Protein AF-A0A2V3I2Q5-F1 (afdb_monomer)

Radius of gyration: 13.41 Å; Cα contacts (8 Å, |Δi|>4): 56; chains: 1; bounding box: 29×26×28 Å

Foldseek 3Di:
DDDPDDFDDPLRQLPDDDDAAEEAEEAPVCVVVCVVVSNVHHNYHYDHHDDPPRDVVSVVVSVD

Solvent-accessible surface area (backbone atoms only — not comparable to full-atom values): 4231 Å² total; per-residue (Å²): 140,78,78,96,74,84,89,77,69,88,64,44,68,47,72,46,87,72,68,68,69,39,77,44,81,39,34,59,70,43,60,81,69,44,47,62,69,52,35,67,72,48,69,64,49,78,45,45,83,57,54,88,84,70,51,71,70,55,54,52,63,74,77,106

pLDDT: mean 95.71, std 1.98, range [84.19, 97.94]

Nearest PDB structures (foldseek):
  8hsr-assembly1_B  TM=3.988E-01  e=3.375E+00  Thermus thermophilus HB8
  3wy7-assembly2_C  TM=5.071E-01  e=8.893E+00  Mycolicibacterium smegmatis MC2 155
  4u2h-assembly1_B  TM=3.670E-01  e=5.871E+00  Micromonospora echinospora
  4d9g-assembly1_A  TM=3.130E-01  e=9.530E+00  Escherichia coli K-12

Mean predicted aligned error: 2.91 Å

Sequence (64 aa):
MQPPSIYFGTGTACDYHYPSNSLIITSKGAISRGWIDYLKLKNFSIFDEVKPNPSIKTVEKIIS

Secondary structure (DSSP, 8-state):
---S----SSSHHHHS-PPTT-EEE-BHHHHHTTHHHHTT--S-EEE-B--SS--HHHHHHHH-

Structure (mmCIF, N/CA/C/O backbone):
data_AF-A0A2V3I2Q5-F1
#
_entry.id   AF-A0A2V3I2Q5-F1
#
loop_
_atom_site.group_PDB
_atom_site.id
_atom_site.type_symbol
_atom_site.label_atom_id
_atom_site.label_alt_id
_atom_site.label_comp_id
_atom_site.label_asym_id
_atom_site.label_entity_id
_atom_site.label_seq_id
_atom_site.pdbx_PDB_ins_code
_atom_site.Cartn_x
_atom_site.Cartn_y
_atom_site.Cartn_z
_atom_site.occupancy
_atom_site.B_iso_or_equiv
_atom_site.auth_seq_id
_atom_site.auth_comp_id
_atom_site.auth_asym_id
_atom_site.auth_atom_id
_atom_site.pdbx_PDB_model_num
ATOM 1 N N . MET A 1 1 ? 12.543 -7.084 17.969 1.00 84.19 1 MET A N 1
ATOM 2 C CA . MET A 1 1 ? 12.128 -8.097 16.975 1.00 84.19 1 MET A CA 1
ATOM 3 C C . MET A 1 1 ? 12.518 -7.576 15.601 1.00 84.19 1 MET A C 1
ATOM 5 O O . MET A 1 1 ? 12.338 -6.388 15.372 1.00 84.19 1 MET A O 1
ATOM 9 N N . GLN A 1 2 ? 13.102 -8.413 14.746 1.00 93.81 2 GLN A N 1
ATOM 10 C CA . GLN A 1 2 ? 13.535 -8.041 13.392 1.00 93.81 2 GLN A CA 1
ATOM 11 C C . GLN A 1 2 ? 12.713 -8.814 12.352 1.00 93.81 2 GLN A C 1
ATOM 13 O O . GLN A 1 2 ? 12.212 -9.892 12.690 1.00 93.81 2 GLN A O 1
ATOM 18 N N . PRO A 1 3 ? 12.545 -8.300 11.122 1.00 95.44 3 PRO A N 1
ATOM 19 C CA . PRO A 1 3 ? 11.856 -9.049 10.083 1.00 95.44 3 PRO A CA 1
ATOM 20 C C . PRO A 1 3 ? 12.646 -10.324 9.730 1.00 95.44 3 PRO A C 1
ATOM 22 O O . PRO A 1 3 ? 13.876 -10.289 9.690 1.00 95.44 3 PRO A O 1
ATOM 25 N N . PRO A 1 4 ? 11.965 -11.450 9.453 1.00 96.00 4 PRO A N 1
ATOM 26 C CA . PRO A 1 4 ? 12.623 -12.706 9.087 1.00 96.00 4 PRO A CA 1
ATOM 27 C C . PRO A 1 4 ? 13.232 -12.679 7.675 1.00 96.00 4 PRO A C 1
ATOM 29 O O . PRO A 1 4 ? 14.051 -13.528 7.344 1.00 96.00 4 PRO A O 1
ATOM 32 N N . SER A 1 5 ? 12.820 -11.729 6.830 1.00 95.19 5 SER A N 1
ATOM 33 C CA . SER A 1 5 ? 13.338 -11.532 5.474 1.00 95.19 5 SER A CA 1
ATOM 34 C C . SER A 1 5 ? 13.241 -10.061 5.066 1.00 95.19 5 SER A C 1
ATOM 36 O O . SER A 1 5 ? 12.331 -9.348 5.490 1.00 95.19 5 SER A O 1
ATOM 38 N N . ILE A 1 6 ? 14.194 -9.606 4.248 1.00 95.44 6 ILE A N 1
ATOM 39 C CA . ILE A 1 6 ? 14.202 -8.279 3.624 1.00 95.44 6 ILE A CA 1
ATOM 40 C C . ILE A 1 6 ? 14.378 -8.494 2.123 1.00 95.44 6 ILE A C 1
ATOM 42 O O . ILE A 1 6 ? 15.405 -9.007 1.685 1.00 95.44 6 ILE A O 1
ATOM 46 N N . TYR A 1 7 ? 13.380 -8.093 1.343 1.00 95.25 7 TYR A N 1
ATOM 47 C CA . TYR A 1 7 ? 13.434 -8.136 -0.113 1.00 95.25 7 TYR A CA 1
ATOM 48 C C . TYR A 1 7 ? 13.855 -6.753 -0.625 1.00 95.25 7 TYR A C 1
ATOM 50 O O . TYR A 1 7 ? 13.219 -5.754 -0.296 1.00 95.25 7 TYR A O 1
ATOM 58 N N . PHE A 1 8 ? 14.927 -6.681 -1.416 1.00 96.69 8 PHE A N 1
ATOM 59 C CA . PHE A 1 8 ? 15.469 -5.429 -1.955 1.00 96.69 8 PHE A CA 1
ATOM 60 C C . PHE A 1 8 ? 15.820 -5.576 -3.442 1.00 96.69 8 PHE A C 1
ATOM 62 O O . PHE A 1 8 ? 15.965 -6.691 -3.936 1.00 96.69 8 PHE A O 1
ATOM 69 N N . GLY A 1 9 ? 15.926 -4.454 -4.156 1.00 97.44 9 GLY A N 1
ATOM 70 C CA . GLY A 1 9 ? 16.153 -4.420 -5.605 1.00 97.44 9 GLY A CA 1
ATOM 71 C C . GLY A 1 9 ? 15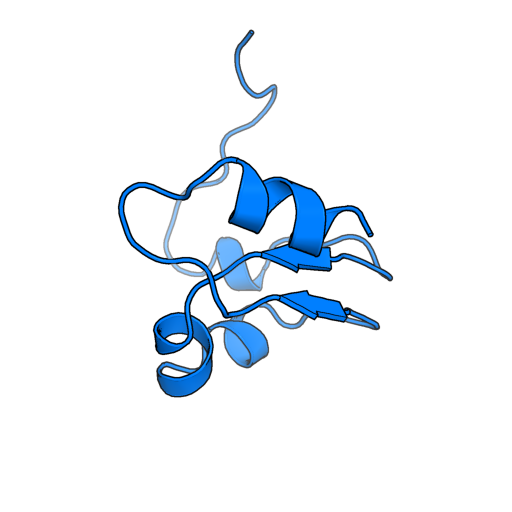.075 -3.639 -6.359 1.00 97.44 9 GLY A C 1
ATOM 72 O O . GLY A 1 9 ? 14.025 -3.297 -5.812 1.00 97.44 9 GLY A O 1
ATOM 73 N N . THR A 1 10 ? 15.351 -3.320 -7.624 1.00 96.69 10 THR A N 1
ATOM 74 C CA . THR A 1 10 ? 14.365 -2.674 -8.506 1.00 96.69 10 THR A CA 1
ATOM 75 C C . THR A 1 10 ? 13.301 -3.695 -8.898 1.00 96.69 10 THR A C 1
ATOM 77 O O . 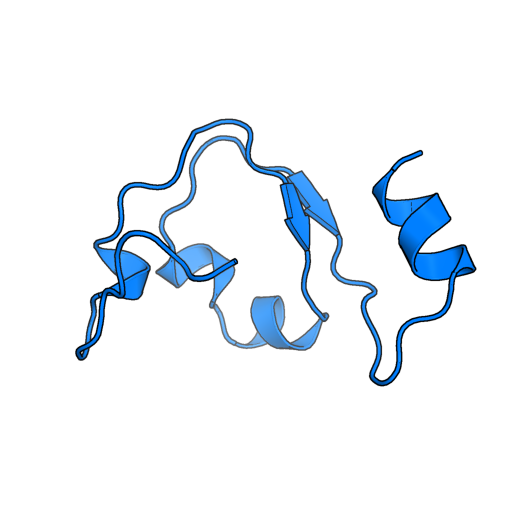THR A 1 10 ? 13.649 -4.802 -9.286 1.00 96.69 10 THR A O 1
ATOM 80 N N . GLY A 1 11 ? 12.017 -3.335 -8.815 1.00 95.69 11 GLY A N 1
ATOM 81 C CA . GLY A 1 11 ? 10.910 -4.229 -9.193 1.00 95.69 11 GLY A CA 1
ATOM 82 C C . GLY A 1 11 ? 10.363 -5.088 -8.051 1.00 95.69 11 GLY A C 1
ATOM 83 O O . GLY A 1 11 ? 9.191 -5.451 -8.074 1.00 95.69 11 GLY A O 1
ATOM 84 N N . THR A 1 12 ? 11.151 -5.309 -6.998 1.00 96.62 12 THR A N 1
ATOM 85 C CA . THR A 1 12 ? 10.844 -6.255 -5.916 1.00 96.62 12 THR A CA 1
ATOM 86 C C . THR A 1 12 ? 9.472 -6.058 -5.266 1.00 96.62 12 THR A C 1
ATOM 88 O O . THR A 1 12 ? 8.809 -7.034 -4.936 1.00 96.62 12 THR A O 1
ATOM 91 N N . ALA A 1 13 ? 9.016 -4.815 -5.096 1.00 95.31 13 ALA A N 1
ATOM 92 C CA . ALA A 1 13 ? 7.704 -4.541 -4.511 1.00 95.31 13 ALA A CA 1
ATOM 93 C C . ALA A 1 13 ? 6.531 -4.881 -5.453 1.00 95.31 13 ALA A C 1
ATOM 95 O O . ALA A 1 13 ? 5.469 -5.242 -4.977 1.00 95.31 13 ALA A O 1
ATOM 96 N N . CYS A 1 14 ? 6.703 -4.816 -6.774 1.00 95.81 14 CYS A N 1
ATOM 97 C CA . CYS A 1 14 ? 5.683 -5.243 -7.745 1.00 95.81 14 CYS A CA 1
ATOM 98 C C . CYS A 1 14 ? 5.639 -6.770 -7.905 1.00 95.81 14 CYS A C 1
ATOM 100 O O . CYS A 1 14 ? 4.577 -7.344 -8.145 1.00 95.81 14 CYS A O 1
ATOM 102 N N . ASP A 1 15 ? 6.791 -7.426 -7.754 1.00 95.56 15 ASP A N 1
ATOM 103 C CA . ASP A 1 15 ? 6.923 -8.877 -7.910 1.00 95.56 15 ASP A CA 1
ATOM 1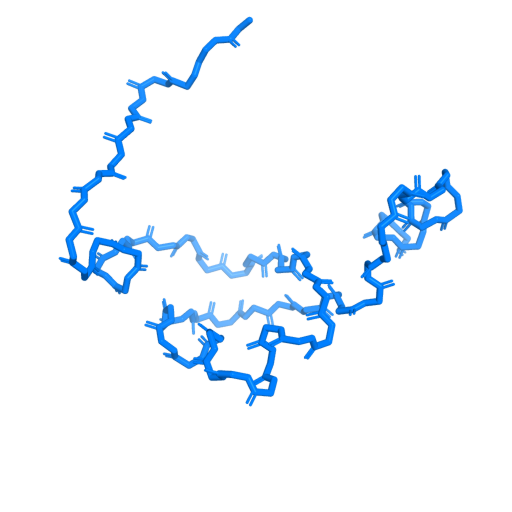04 C C . ASP A 1 15 ? 6.602 -9.653 -6.619 1.00 95.56 15 ASP A C 1
ATOM 106 O O . ASP A 1 15 ? 6.463 -10.878 -6.640 1.00 95.56 15 ASP A O 1
ATOM 110 N N . TYR A 1 16 ? 6.463 -8.956 -5.487 1.00 95.12 16 TYR A N 1
ATOM 111 C CA . TYR A 1 16 ? 6.137 -9.572 -4.206 1.00 95.12 16 TYR A CA 1
ATOM 112 C C . TYR A 1 16 ? 4.706 -10.130 -4.185 1.00 95.12 16 TYR A C 1
ATOM 114 O O . TYR A 1 16 ? 3.744 -9.484 -4.602 1.00 95.12 16 TYR A O 1
ATOM 122 N N . HIS A 1 17 ? 4.545 -11.336 -3.636 1.00 93.12 17 HIS A N 1
ATOM 123 C CA . HIS A 1 17 ? 3.239 -11.977 -3.522 1.00 93.12 17 HIS A CA 1
ATOM 124 C C . HIS A 1 17 ? 2.500 -11.518 -2.260 1.00 93.12 17 HIS A C 1
ATOM 126 O O . HIS A 1 17 ? 2.656 -12.088 -1.177 1.00 93.12 17 HIS A O 1
ATOM 132 N N . TYR A 1 18 ? 1.683 -10.475 -2.398 1.00 93.94 18 TYR A N 1
ATOM 133 C CA . TYR A 1 18 ? 0.857 -9.971 -1.304 1.00 93.94 18 TYR A CA 1
ATOM 134 C C . TYR A 1 18 ? -0.338 -10.889 -1.006 1.00 93.94 18 TYR A C 1
ATOM 136 O O . TYR A 1 18 ? -0.976 -11.388 -1.937 1.00 93.94 18 TYR A O 1
ATOM 144 N N . PRO A 1 19 ? -0.709 -11.061 0.276 1.00 94.44 19 PRO A N 1
ATOM 145 C CA . PRO A 1 19 ? -1.949 -11.736 0.642 1.00 94.44 19 PRO A CA 1
ATOM 146 C C . PRO A 1 19 ? -3.182 -11.031 0.054 1.00 94.44 19 PRO A C 1
ATOM 148 O O . PRO A 1 19 ? -3.269 -9.800 0.048 1.00 94.44 19 PRO A O 1
ATOM 151 N N . SER A 1 20 ? -4.174 -11.806 -0.387 1.00 94.56 20 SER A N 1
ATOM 152 C CA . SER A 1 20 ? -5.505 -11.272 -0.710 1.00 94.56 20 SER A CA 1
ATOM 153 C C . SER A 1 20 ? -6.200 -10.730 0.541 1.00 94.56 20 SER A C 1
ATOM 155 O O . SER A 1 20 ? -5.932 -11.220 1.637 1.00 94.56 20 SER A O 1
ATOM 157 N N . ASN A 1 21 ? -7.150 -9.805 0.385 1.00 95.88 21 ASN A N 1
ATOM 158 C CA . ASN A 1 21 ? -7.894 -9.189 1.498 1.00 95.88 21 ASN A CA 1
ATOM 159 C C . ASN A 1 21 ? -6.996 -8.374 2.441 1.00 95.88 21 ASN A C 1
ATOM 161 O O . ASN A 1 21 ? -7.269 -8.256 3.633 1.00 95.88 21 ASN A O 1
ATOM 165 N N . SER A 1 22 ? 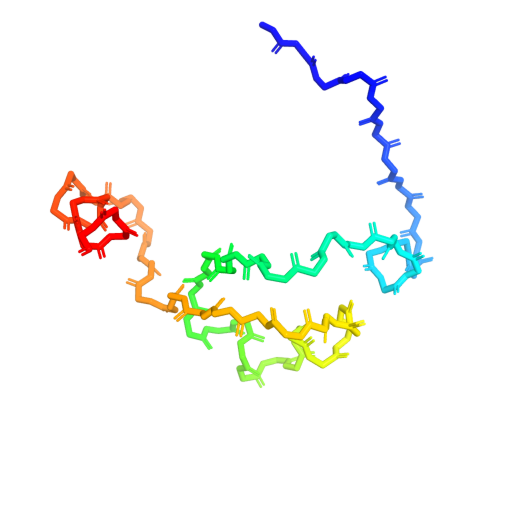-5.919 -7.802 1.898 1.00 94.69 22 SER A N 1
ATOM 166 C CA . SER A 1 22 ? -5.022 -6.914 2.639 1.00 94.69 22 SER A CA 1
ATOM 167 C C . SER A 1 22 ? -5.645 -5.531 2.852 1.00 94.69 22 SER A C 1
ATOM 169 O O . SER A 1 22 ? -6.279 -4.980 1.950 1.00 94.69 22 SER A O 1
ATOM 171 N N . LEU A 1 23 ? -5.403 -4.936 4.023 1.00 96.50 23 LEU A N 1
ATOM 172 C CA . LEU A 1 23 ? -5.645 -3.516 4.282 1.00 96.50 23 LEU A CA 1
ATOM 173 C C . LEU A 1 23 ? -4.375 -2.718 3.971 1.00 96.50 23 LEU A C 1
ATOM 175 O O . LEU A 1 23 ? -3.341 -2.900 4.613 1.00 96.50 23 LEU A O 1
ATOM 179 N N . ILE A 1 24 ? -4.460 -1.812 3.002 1.00 96.56 24 ILE A N 1
ATOM 180 C CA . ILE A 1 24 ? -3.368 -0.915 2.631 1.00 96.56 24 ILE A CA 1
ATOM 181 C C . ILE A 1 24 ? -3.495 0.382 3.418 1.00 96.56 24 ILE A C 1
ATOM 183 O O . ILE A 1 24 ? -4.446 1.137 3.237 1.00 96.56 24 ILE A O 1
ATOM 187 N N . ILE A 1 25 ? -2.511 0.650 4.271 1.00 97.62 25 ILE A N 1
ATOM 188 C CA . ILE A 1 25 ? -2.428 1.874 5.070 1.00 97.62 25 ILE A CA 1
ATOM 189 C C . ILE A 1 25 ? -1.383 2.780 4.425 1.00 97.62 25 ILE A C 1
ATOM 191 O O . ILE A 1 25 ? -0.205 2.431 4.350 1.00 97.62 25 ILE A O 1
ATOM 195 N N . THR A 1 26 ? -1.807 3.939 3.931 1.00 97.19 26 THR A N 1
ATOM 196 C CA . THR A 1 26 ? -0.935 4.849 3.187 1.00 97.19 26 THR A CA 1
ATOM 197 C C . THR A 1 26 ? -1.379 6.307 3.313 1.00 97.19 26 THR A C 1
ATOM 199 O O . THR A 1 26 ? -2.318 6.638 4.032 1.00 97.19 26 THR A O 1
ATOM 202 N N . SER A 1 27 ? -0.674 7.203 2.629 1.00 96.44 27 SER A N 1
ATOM 203 C CA . SER A 1 27 ? -1.103 8.587 2.430 1.00 96.44 27 SER A CA 1
ATOM 204 C C . SER A 1 27 ? -1.667 8.770 1.019 1.00 96.44 27 SER A C 1
ATOM 206 O O . SER A 1 27 ? -1.284 8.049 0.093 1.00 96.44 27 SER A O 1
ATOM 208 N N . LYS A 1 28 ? -2.482 9.809 0.814 1.00 95.88 28 LYS A N 1
ATOM 209 C CA . LYS A 1 28 ? -3.046 10.191 -0.500 1.00 95.88 28 LYS A CA 1
ATOM 210 C C . LYS A 1 28 ? -2.025 10.232 -1.642 1.00 95.88 28 LYS A C 1
ATOM 212 O O . LYS A 1 28 ? -2.346 9.957 -2.794 1.00 95.88 28 LYS A O 1
ATOM 217 N N . GLY A 1 29 ? -0.775 10.565 -1.323 1.00 96.19 29 GLY A N 1
ATOM 218 C CA . GLY A 1 29 ? 0.302 10.648 -2.301 1.00 96.19 29 GLY A CA 1
ATOM 219 C C . GLY A 1 29 ? 0.714 9.310 -2.925 1.00 96.19 29 GLY A C 1
ATOM 220 O O . GLY A 1 29 ? 1.372 9.324 -3.963 1.00 96.19 29 GLY A O 1
ATOM 221 N N . ALA A 1 30 ? 0.388 8.170 -2.313 1.00 96.12 30 ALA A N 1
ATOM 222 C CA . ALA A 1 30 ? 0.684 6.865 -2.900 1.00 96.12 30 ALA A CA 1
ATOM 223 C C . AL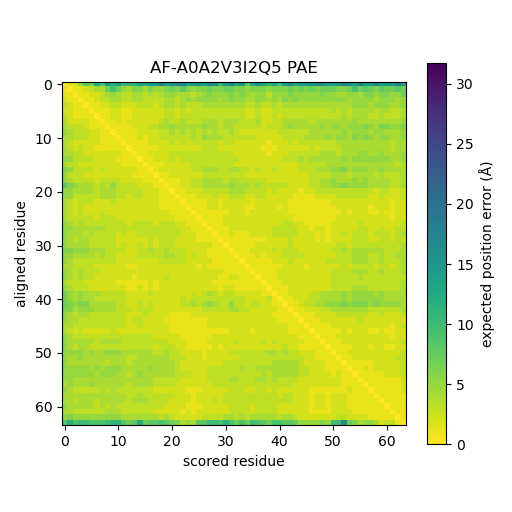A A 1 30 ? -0.251 6.555 -4.075 1.00 96.12 30 ALA A C 1
ATOM 225 O O . ALA A 1 30 ? 0.200 6.068 -5.110 1.00 96.12 30 ALA A O 1
ATOM 226 N N 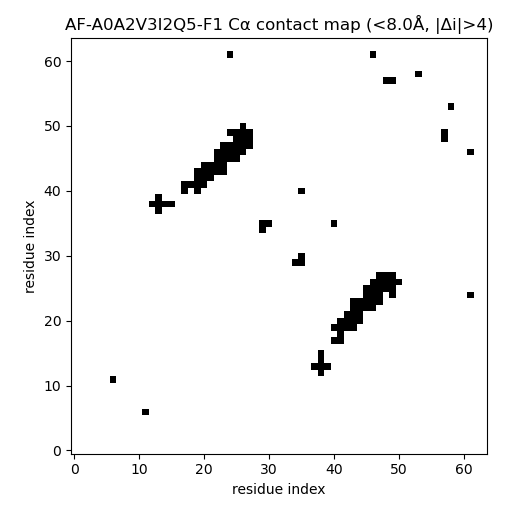. ILE A 1 31 ? -1.528 6.918 -3.935 1.00 94.56 31 ILE A N 1
ATOM 227 C CA . ILE A 1 31 ? -2.546 6.736 -4.973 1.00 94.56 31 ILE A CA 1
ATOM 228 C C . ILE A 1 31 ? -2.207 7.600 -6.187 1.00 94.56 31 ILE A C 1
ATOM 230 O O . ILE A 1 31 ? -2.084 7.083 -7.292 1.00 94.56 31 ILE A O 1
ATOM 234 N N . SER A 1 32 ? -1.961 8.900 -5.987 1.00 95.38 32 SER A N 1
ATOM 235 C CA . SER A 1 32 ? -1.689 9.822 -7.101 1.00 95.38 32 SER A CA 1
ATOM 236 C C . SER A 1 32 ? -0.405 9.515 -7.879 1.00 95.38 32 SER A C 1
ATOM 238 O O . SER A 1 32 ? -0.249 9.981 -9.003 1.00 95.38 32 SER A O 1
ATOM 240 N N . ARG A 1 33 ? 0.515 8.733 -7.299 1.00 96.88 33 ARG A N 1
ATOM 241 C CA . ARG A 1 33 ? 1.756 8.278 -7.944 1.00 96.88 33 ARG A CA 1
ATOM 242 C C . ARG A 1 33 ? 1.655 6.865 -8.536 1.00 96.88 33 ARG A C 1
ATOM 244 O O . ARG A 1 33 ? 2.664 6.353 -9.007 1.00 96.88 33 ARG A O 1
ATOM 251 N N . GLY A 1 34 ? 0.478 6.235 -8.499 1.00 96.44 34 GLY A N 1
ATOM 252 C CA . GLY A 1 34 ? 0.246 4.913 -9.092 1.00 96.44 34 GLY A CA 1
ATOM 253 C C . GLY A 1 34 ? 0.841 3.742 -8.304 1.00 96.44 34 GLY A C 1
ATOM 254 O O . GLY A 1 34 ? 1.026 2.662 -8.861 1.00 96.44 34 GLY A O 1
ATOM 255 N N . TRP A 1 35 ? 1.149 3.913 -7.011 1.00 96.38 35 TRP A N 1
ATOM 256 C CA . TRP A 1 35 ? 1.741 2.830 -6.214 1.00 96.38 35 TRP A CA 1
ATOM 257 C C . TRP A 1 35 ? 0.797 1.643 -6.039 1.00 96.38 35 TRP A C 1
ATOM 259 O O . TRP A 1 35 ? 1.252 0.508 -6.026 1.00 96.38 35 TRP A O 1
ATOM 269 N N . ILE A 1 36 ? -0.508 1.888 -5.915 1.00 94.88 36 ILE A N 1
ATOM 270 C CA . ILE A 1 36 ? -1.488 0.813 -5.715 1.00 94.88 36 ILE A CA 1
ATOM 271 C C . ILE A 1 36 ? -1.529 -0.113 -6.936 1.00 94.88 36 ILE A C 1
ATOM 273 O O . ILE A 1 36 ? -1.467 -1.333 -6.783 1.00 94.88 36 ILE A O 1
ATOM 277 N N . ASP A 1 37 ? -1.525 0.472 -8.135 1.00 94.69 37 ASP A N 1
ATOM 278 C CA . ASP A 1 37 ? -1.496 -0.269 -9.397 1.00 94.69 37 ASP A CA 1
ATOM 279 C C . ASP A 1 37 ? -0.167 -1.012 -9.576 1.00 94.69 37 ASP A C 1
ATOM 281 O O . ASP A 1 37 ? -0.145 -2.182 -9.964 1.00 94.69 37 ASP A O 1
ATOM 285 N N . TYR A 1 38 ? 0.949 -0.360 -9.229 1.00 96.62 38 TYR A N 1
ATOM 286 C CA . TYR A 1 38 ? 2.284 -0.956 -9.288 1.00 96.62 38 TYR A CA 1
ATOM 287 C C . TYR A 1 38 ? 2.412 -2.223 -8.428 1.00 96.62 38 TYR A C 1
ATOM 289 O O . TYR A 1 38 ? 3.070 -3.171 -8.845 1.00 96.62 38 TYR A O 1
ATOM 297 N N . LEU A 1 39 ? 1.769 -2.272 -7.257 1.00 95.44 39 LEU A N 1
ATOM 298 C CA . LEU A 1 39 ? 1.839 -3.414 -6.335 1.00 95.44 39 LEU A CA 1
ATOM 299 C C . LEU A 1 39 ? 0.993 -4.628 -6.771 1.00 95.44 39 LEU A C 1
ATOM 301 O O . LEU A 1 39 ? 1.078 -5.675 -6.132 1.00 95.44 39 LEU A O 1
ATOM 305 N N . LYS A 1 40 ? 0.168 -4.511 -7.826 1.00 93.81 40 LYS A N 1
ATOM 306 C CA . LYS A 1 40 ? -0.674 -5.602 -8.371 1.00 93.81 40 LYS A CA 1
ATOM 307 C C . LYS A 1 40 ? -1.515 -6.337 -7.308 1.00 93.81 40 LYS A C 1
ATOM 309 O O . LYS A 1 40 ? -1.722 -7.553 -7.382 1.00 93.81 40 LYS A O 1
ATOM 314 N N . LEU A 1 41 ? -2.001 -5.599 -6.311 1.00 93.00 41 LEU A N 1
ATOM 315 C CA . LEU A 1 41 ? -2.771 -6.139 -5.190 1.00 93.00 41 LEU A CA 1
ATOM 316 C C . LEU A 1 41 ? -4.123 -6.693 -5.656 1.00 93.00 41 LEU A C 1
ATOM 318 O O . LEU A 1 41 ? -4.745 -6.170 -6.578 1.00 93.00 41 LEU A O 1
ATOM 322 N N . LYS A 1 42 ? -4.610 -7.735 -4.979 1.00 92.81 42 LYS A N 1
ATOM 323 C CA . LYS A 1 42 ? -5.901 -8.371 -5.274 1.00 92.81 42 LYS A CA 1
ATOM 324 C C . LYS A 1 42 ? -6.818 -8.287 -4.066 1.00 92.81 42 LYS A C 1
ATOM 326 O O . LYS A 1 42 ? -6.385 -8.622 -2.965 1.00 92.81 42 LYS A O 1
ATOM 331 N N . ASN A 1 43 ? -8.078 -7.909 -4.298 1.00 94.62 43 ASN A N 1
ATOM 332 C CA . ASN A 1 43 ? -9.128 -7.812 -3.279 1.00 94.62 43 ASN A CA 1
ATOM 333 C C . ASN A 1 43 ? -8.621 -7.084 -2.027 1.00 94.62 43 ASN A C 1
ATOM 335 O O . ASN A 1 43 ? -8.412 -7.719 -1.007 1.00 94.62 43 ASN A O 1
ATOM 339 N N . PHE A 1 44 ? -8.327 -5.789 -2.111 1.00 95.94 44 PHE A N 1
ATOM 340 C CA . PHE A 1 44 ? -7.765 -5.031 -0.990 1.00 95.94 44 PHE A CA 1
ATOM 341 C C . PHE A 1 44 ? -8.711 -3.915 -0.545 1.00 95.94 44 PHE A C 1
ATOM 343 O O . PHE A 1 44 ? -9.514 -3.414 -1.332 1.00 95.94 44 PHE A O 1
ATOM 350 N N . SER A 1 45 ? -8.560 -3.503 0.709 1.00 96.69 45 SER A N 1
ATOM 351 C CA . SER A 1 45 ? -9.137 -2.268 1.245 1.00 96.69 45 SER A CA 1
ATOM 352 C C . SER A 1 45 ? -8.033 -1.226 1.392 1.00 96.69 45 SER A C 1
ATOM 354 O O . SER A 1 45 ? -6.864 -1.581 1.552 1.00 96.69 45 SER A O 1
ATOM 356 N N . ILE A 1 46 ? -8.376 0.061 1.355 1.00 96.56 46 ILE A N 1
ATOM 357 C CA . ILE A 1 46 ? -7.394 1.145 1.466 1.00 96.56 46 ILE A CA 1
ATOM 358 C C . ILE A 1 46 ? -7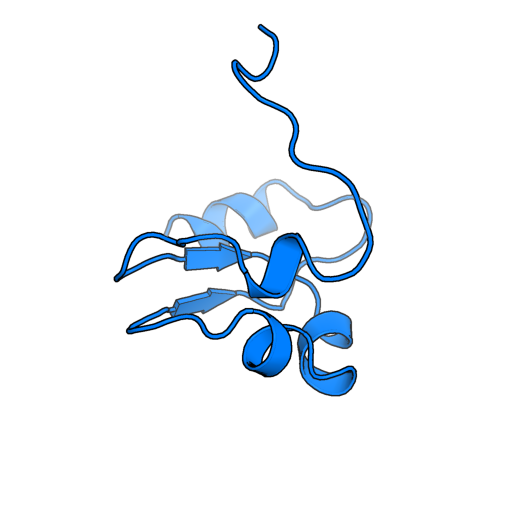.821 2.189 2.498 1.00 96.56 46 ILE A C 1
ATOM 360 O O . ILE A 1 46 ? -8.963 2.638 2.509 1.00 96.56 46 ILE A O 1
ATOM 364 N N . PHE A 1 47 ? -6.870 2.586 3.340 1.00 97.62 47 PHE A N 1
ATOM 365 C CA . PHE A 1 47 ? -6.937 3.746 4.219 1.00 97.62 47 PHE A CA 1
ATOM 366 C C . PHE A 1 47 ? -5.809 4.706 3.819 1.00 97.62 47 PHE A C 1
ATOM 368 O O . PHE A 1 47 ? -4.632 4.400 4.016 1.00 97.62 47 PHE A O 1
ATOM 375 N N . ASP A 1 48 ? -6.146 5.857 3.235 1.00 97.00 48 ASP A N 1
ATOM 376 C CA . ASP A 1 48 ? -5.187 6.786 2.613 1.00 97.00 48 ASP A CA 1
ATOM 377 C C . ASP A 1 48 ? -5.043 8.133 3.356 1.00 97.00 48 ASP A C 1
ATOM 379 O O . ASP A 1 48 ? -4.381 9.066 2.887 1.00 97.00 48 ASP A O 1
ATOM 383 N N . GLU A 1 49 ? -5.639 8.245 4.543 1.00 96.38 49 GLU A N 1
ATOM 384 C CA . GLU A 1 49 ? -5.662 9.473 5.342 1.00 96.38 49 GLU A CA 1
ATOM 385 C C . GLU A 1 49 ? -4.461 9.626 6.292 1.00 96.38 49 GLU A C 1
ATOM 387 O O . GLU A 1 49 ? -4.456 10.519 7.149 1.00 96.38 49 GLU A O 1
ATOM 392 N N . VAL A 1 50 ? -3.422 8.789 6.172 1.00 97.31 50 VAL A N 1
ATOM 393 C C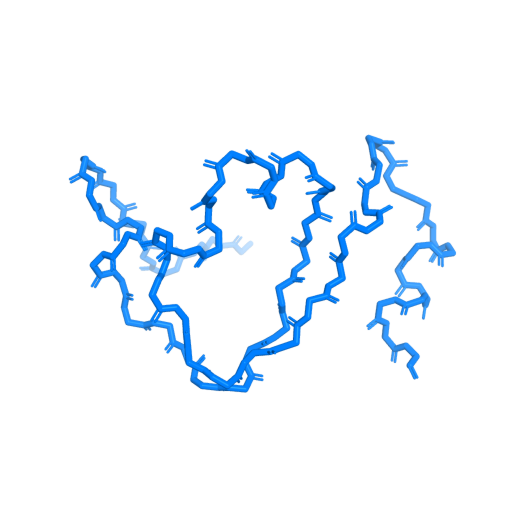A . VAL A 1 50 ? -2.241 8.890 7.043 1.00 97.31 50 VAL A CA 1
ATOM 394 C C . VAL A 1 50 ? -1.480 10.186 6.762 1.00 97.31 50 VAL A C 1
ATOM 396 O O . VAL A 1 50 ? -1.115 10.496 5.625 1.00 97.31 50 VAL A O 1
ATOM 399 N N . LYS A 1 51 ? -1.212 10.939 7.832 1.00 96.25 51 LYS A N 1
ATOM 400 C CA . LYS A 1 51 ? -0.417 12.174 7.827 1.00 96.25 51 LYS A CA 1
ATOM 401 C C . LYS A 1 51 ? 0.908 11.957 8.573 1.00 96.25 51 LYS A C 1
ATOM 403 O O . LYS A 1 51 ? 0.983 11.037 9.391 1.00 96.25 51 LYS A O 1
ATOM 408 N N . PRO A 1 52 ? 1.941 12.790 8.331 1.00 96.62 52 PRO A N 1
ATOM 409 C CA . PRO A 1 52 ? 3.160 12.776 9.136 1.00 96.62 52 PRO A CA 1
ATOM 410 C C . PRO A 1 52 ? 2.839 12.891 10.628 1.00 96.62 52 PRO A C 1
ATOM 412 O O . PRO A 1 52 ? 1.957 13.663 11.000 1.00 96.62 52 PRO A O 1
ATOM 415 N N . ASN A 1 53 ? 3.565 12.139 11.460 1.00 96.81 53 ASN A N 1
ATOM 416 C CA . ASN A 1 53 ? 3.310 12.020 12.899 1.00 96.81 53 ASN A CA 1
ATOM 417 C C . ASN A 1 53 ? 1.843 11.629 13.212 1.00 96.81 53 ASN A C 1
ATOM 419 O O . ASN A 1 53 ? 1.076 12.448 13.729 1.00 96.81 53 ASN A O 1
ATOM 423 N N . PRO A 1 54 ? 1.416 10.404 12.844 1.00 96.25 54 PRO A N 1
ATOM 424 C CA . PRO A 1 54 ? 0.028 9.979 12.992 1.00 96.25 54 PRO A CA 1
ATOM 425 C C . PRO A 1 54 ? -0.416 9.991 14.460 1.00 96.25 54 PRO A C 1
ATOM 427 O O . PRO A 1 54 ? 0.325 9.609 15.362 1.00 96.25 54 PRO A O 1
ATOM 430 N N . SER A 1 55 ? -1.656 10.420 14.691 1.00 97.25 55 SER A N 1
ATOM 431 C CA . SER A 1 55 ? -2.257 10.475 16.029 1.00 97.25 55 SER A CA 1
ATOM 432 C C . SER A 1 55 ? -2.894 9.142 16.430 1.00 97.25 55 SER A C 1
ATOM 434 O O . SER A 1 55 ? -3.254 8.348 15.560 1.00 97.25 55 SER A O 1
ATOM 436 N N . ILE A 1 56 ? -3.158 8.937 17.727 1.00 97.38 56 ILE A N 1
ATOM 437 C CA . ILE A 1 56 ? -3.924 7.766 18.193 1.00 97.38 56 ILE A CA 1
ATOM 438 C C . ILE A 1 56 ? -5.313 7.684 17.540 1.00 97.38 56 ILE A C 1
ATOM 440 O O . ILE A 1 56 ? -5.732 6.610 17.132 1.00 97.38 56 ILE A O 1
AT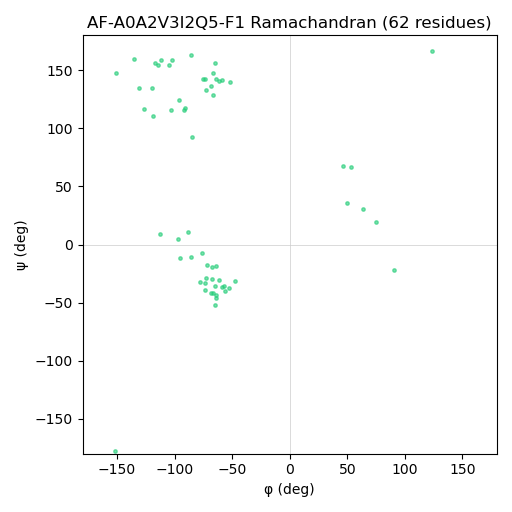OM 444 N N . LYS A 1 57 ? -5.962 8.829 17.289 1.00 97.81 57 LYS A N 1
ATOM 445 C CA . LYS A 1 57 ? -7.248 8.898 16.572 1.00 97.81 57 LYS A CA 1
ATOM 446 C C . LYS A 1 57 ? -7.159 8.370 15.140 1.00 97.81 57 LYS A C 1
ATOM 448 O O . LYS A 1 57 ? -8.137 7.875 14.595 1.00 97.81 57 LYS A O 1
ATOM 453 N N . THR A 1 58 ? -5.998 8.506 14.496 1.00 97.75 58 THR A N 1
ATOM 454 C CA . THR A 1 58 ? -5.761 7.925 13.168 1.00 97.75 58 THR A CA 1
ATOM 455 C C . THR A 1 58 ? -5.714 6.405 13.263 1.00 97.75 58 THR A C 1
ATOM 457 O O . THR A 1 58 ? -6.300 5.737 12.423 1.00 97.75 58 THR A O 1
ATOM 460 N N . VAL A 1 59 ? -5.067 5.868 14.300 1.00 97.19 59 VAL A N 1
ATOM 461 C CA . VAL A 1 59 ? -5.016 4.422 14.555 1.00 97.19 59 VAL A CA 1
ATOM 462 C C . VAL A 1 59 ? -6.408 3.877 14.861 1.00 97.19 59 VAL A C 1
ATOM 464 O O . VAL A 1 59 ? -6.806 2.892 14.255 1.00 97.19 59 VAL A O 1
ATOM 467 N N . GLU A 1 60 ? -7.177 4.551 15.719 1.00 97.94 60 GLU A N 1
ATOM 468 C CA . GLU A 1 60 ? -8.563 4.182 16.046 1.00 97.94 60 GLU A CA 1
ATOM 469 C C . GLU A 1 60 ? -9.451 4.096 14.797 1.00 97.94 60 GLU A C 1
ATOM 471 O O . GLU A 1 60 ? -10.228 3.160 14.657 1.00 97.94 60 GLU A O 1
ATOM 476 N N . LYS A 1 61 ? -9.287 5.020 13.842 1.00 97.38 61 LYS A N 1
ATOM 477 C CA . LYS A 1 61 ? -9.998 4.973 12.554 1.00 97.38 61 LYS A CA 1
ATOM 478 C C . LYS A 1 61 ? -9.577 3.816 11.648 1.00 97.38 61 LYS A C 1
ATOM 480 O O . LYS A 1 61 ? -10.378 3.393 10.829 1.00 97.38 61 LYS A O 1
ATOM 485 N N . ILE A 1 62 ? -8.328 3.360 11.740 1.00 97.31 62 ILE A N 1
ATOM 486 C CA . ILE A 1 62 ? -7.819 2.240 10.932 1.00 97.31 62 ILE A CA 1
ATOM 487 C C . ILE A 1 62 ? -8.392 0.906 11.430 1.00 97.31 62 ILE A C 1
ATOM 489 O O . ILE A 1 62 ? -8.580 -0.004 10.629 1.00 97.31 62 ILE A O 1
ATOM 493 N N . ILE A 1 63 ? -8.624 0.780 12.742 1.00 95.94 63 ILE A N 1
ATOM 494 C CA . ILE A 1 63 ? -9.073 -0.465 13.392 1.00 95.94 63 ILE A CA 1
ATOM 495 C C . ILE A 1 63 ? -10.594 -0.562 13.595 1.00 95.94 63 ILE A C 1
ATOM 497 O O . ILE A 1 63 ? -11.064 -1.628 13.991 1.00 95.94 63 ILE A O 1
ATOM 501 N N . SER A 1 64 ? -11.330 0.539 13.403 1.00 91.25 64 SER A N 1
ATOM 502 C CA . SER A 1 64 ? -12.797 0.597 13.505 1.00 91.25 64 SER A CA 1
ATOM 503 C C . SER A 1 64 ? -13.485 0.031 12.271 1.00 91.25 64 SER A C 1
ATOM 505 O O . SER A 1 64 ? -14.655 -0.373 12.452 1.00 91.25 64 SER A O 1
#